Protein AF-A0A6A6X218-F1 (afdb_monomer_lite)

Sequence (100 aa):
GGIIRGSINLPAQSLYPTLPTLYTLFASADIKCIIWYCSSSQHRGLRAAAWMDDYIKEQGNENIKSVILTRGVKGWANAGAEYTNRWVSGACLALAWISL

Organism: NCBI:txid1314802

pLDDT: mean 84.73, std 11.77, range [46.88, 97.5]

Structure (mmCIF, N/CA/C/O backbone):
data_AF-A0A6A6X218-F1
#
_entry.id   AF-A0A6A6X218-F1
#
loop_
_atom_site.group_PDB
_atom_site.id
_atom_site.type_symbol
_atom_site.label_atom_id
_atom_site.label_alt_id
_atom_site.label_comp_id
_atom_site.label_asym_id
_atom_site.label_entity_id
_atom_site.label_seq_id
_atom_site.pdbx_PDB_ins_code
_atom_site.Cartn_x
_atom_site.Cartn_y
_atom_site.Cartn_z
_atom_site.occupancy
_atom_site.B_iso_or_equiv
_atom_site.auth_seq_id
_atom_site.auth_comp_id
_atom_site.auth_asym_id
_atom_site.auth_atom_id
_atom_site.pdbx_PDB_model_num
ATOM 1 N N . GLY A 1 1 ? 3.545 -1.176 -20.736 1.00 55.41 1 GLY A N 1
ATOM 2 C CA . GLY A 1 1 ? 3.536 -1.287 -19.263 1.00 55.41 1 GLY A CA 1
ATOM 3 C C . GLY A 1 1 ? 2.164 -1.767 -18.862 1.00 55.41 1 GLY A C 1
ATOM 4 O O . GLY A 1 1 ? 1.208 -1.177 -19.335 1.00 55.41 1 GLY A O 1
ATOM 5 N N . GLY A 1 2 ? 2.069 -2.868 -18.120 1.00 69.56 2 GLY A N 1
ATOM 6 C CA . GLY A 1 2 ? 0.787 -3.490 -17.775 1.00 69.56 2 GLY A CA 1
ATOM 7 C C . GLY A 1 2 ? 0.373 -3.218 -16.333 1.00 69.56 2 GLY A C 1
ATOM 8 O O . GLY A 1 2 ? 1.203 -2.828 -15.513 1.00 69.56 2 GLY A O 1
ATOM 9 N N . ILE A 1 3 ? -0.902 -3.451 -16.038 1.00 82.81 3 ILE A N 1
ATOM 10 C CA . ILE A 1 3 ? -1.430 -3.591 -14.678 1.00 82.81 3 ILE A CA 1
ATOM 11 C C . ILE A 1 3 ? -1.628 -5.082 -14.387 1.00 82.81 3 ILE A C 1
ATOM 13 O O . ILE A 1 3 ? -1.890 -5.857 -15.307 1.00 82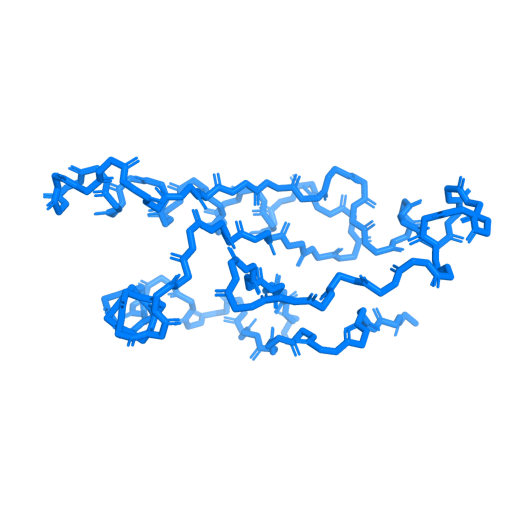.81 3 ILE A O 1
ATOM 17 N N . ILE A 1 4 ? -1.498 -5.493 -13.127 1.00 84.75 4 ILE A N 1
ATOM 18 C CA . ILE A 1 4 ? -1.879 -6.844 -12.711 1.00 84.75 4 ILE A CA 1
ATOM 19 C C . ILE A 1 4 ? -3.411 -6.919 -12.776 1.00 84.75 4 ILE A C 1
ATOM 21 O O . ILE A 1 4 ? -4.101 -5.971 -12.390 1.00 84.75 4 ILE A O 1
ATOM 25 N N . ARG A 1 5 ? -3.963 -8.002 -13.337 1.00 82.94 5 ARG A N 1
ATOM 26 C CA . ARG A 1 5 ? -5.421 -8.139 -13.475 1.00 82.94 5 ARG A CA 1
ATOM 27 C C . ARG A 1 5 ? -6.047 -8.192 -12.075 1.00 8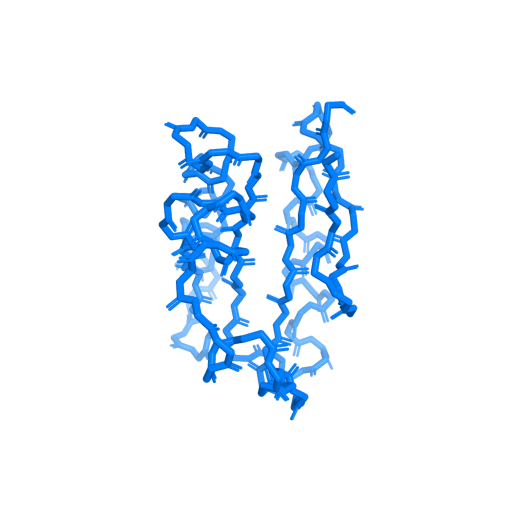2.94 5 ARG A C 1
ATOM 29 O O . ARG A 1 5 ? -5.573 -8.933 -11.223 1.00 82.94 5 ARG A O 1
ATOM 36 N N . GLY A 1 6 ? -7.097 -7.400 -11.853 1.00 82.69 6 GLY A N 1
ATOM 37 C CA . GLY A 1 6 ? -7.746 -7.259 -10.543 1.00 82.69 6 GLY A CA 1
ATOM 38 C C . GLY A 1 6 ? -7.239 -6.086 -9.696 1.00 82.69 6 GLY A C 1
ATOM 39 O O . GLY A 1 6 ? -7.791 -5.842 -8.628 1.00 82.69 6 GLY A O 1
ATOM 40 N N . SER A 1 7 ? -6.236 -5.336 -10.163 1.00 87.38 7 SER A N 1
ATOM 41 C CA . SER A 1 7 ? -5.773 -4.140 -9.459 1.00 87.38 7 SER A CA 1
ATOM 42 C C . SER A 1 7 ? -6.737 -2.963 -9.569 1.00 87.38 7 SER A C 1
ATOM 44 O O . SER A 1 7 ? -7.306 -2.699 -10.629 1.00 87.38 7 SER A O 1
ATOM 46 N N . ILE A 1 8 ? -6.823 -2.190 -8.490 1.00 88.75 8 ILE A N 1
ATOM 47 C CA . ILE A 1 8 ? -7.447 -0.869 -8.465 1.00 88.75 8 ILE A CA 1
ATOM 48 C C . ILE A 1 8 ? -6.400 0.156 -8.906 1.00 88.75 8 ILE A C 1
ATOM 50 O O . ILE A 1 8 ? -5.263 0.152 -8.426 1.00 88.75 8 ILE A O 1
ATOM 54 N N . ASN A 1 9 ? -6.778 1.031 -9.836 1.00 88.62 9 ASN A N 1
ATOM 55 C CA . ASN A 1 9 ? -5.927 2.121 -10.299 1.00 88.62 9 ASN A CA 1
ATOM 56 C C . ASN A 1 9 ? -6.130 3.363 -9.421 1.00 88.62 9 ASN A C 1
ATOM 58 O O . ASN A 1 9 ? -7.233 3.906 -9.381 1.00 88.62 9 ASN A O 1
ATOM 62 N N . LEU A 1 10 ? -5.073 3.815 -8.749 1.00 90.56 10 LEU A N 1
ATOM 63 C CA . LEU A 1 10 ? -5.084 4.979 -7.870 1.00 90.56 10 LEU A CA 1
ATOM 64 C C . LEU A 1 10 ? -4.111 6.054 -8.392 1.00 90.56 10 LEU A C 1
ATOM 66 O O . LEU A 1 10 ? -2.917 5.781 -8.550 1.00 90.56 10 LEU A O 1
ATOM 70 N N . PRO A 1 11 ? -4.572 7.287 -8.650 1.00 88.50 11 PRO A N 1
ATOM 71 C CA . PRO A 1 11 ? -3.710 8.365 -9.131 1.00 88.50 11 PRO A CA 1
ATOM 72 C C . PRO A 1 11 ? -2.752 8.858 -8.038 1.00 88.50 11 PRO A C 1
ATOM 74 O O . PRO A 1 11 ? -3.166 9.179 -6.923 1.00 88.50 11 PRO A O 1
ATOM 77 N N . ALA A 1 12 ? -1.458 8.975 -8.360 1.00 86.25 12 ALA A N 1
ATOM 78 C CA . ALA A 1 12 ? -0.434 9.375 -7.389 1.00 86.25 12 ALA A CA 1
ATOM 79 C C . ALA A 1 12 ? -0.683 10.759 -6.769 1.00 86.25 12 ALA A C 1
ATOM 81 O O . ALA A 1 12 ? -0.369 10.974 -5.600 1.00 86.25 12 ALA A O 1
ATOM 82 N N . GLN A 1 13 ? -1.215 11.695 -7.561 1.00 86.56 13 GLN A N 1
ATOM 83 C CA . GLN A 1 13 ? -1.356 13.100 -7.174 1.00 86.56 13 GLN A CA 1
ATOM 84 C C . GLN A 1 13 ? -2.405 13.319 -6.079 1.00 86.56 13 GLN A C 1
ATOM 86 O O . GLN A 1 13 ? -2.223 14.186 -5.231 1.00 86.56 13 GLN A O 1
ATOM 91 N N . SER A 1 14 ? -3.472 12.518 -6.063 1.00 89.31 14 SER A N 1
ATOM 92 C CA . SER A 1 14 ? -4.573 12.642 -5.100 1.00 89.31 14 SER A CA 1
ATOM 93 C C . SER A 1 14 ? -4.645 11.476 -4.111 1.00 89.31 14 SER A C 1
ATOM 95 O O . SER A 1 14 ? -5.638 11.328 -3.401 1.00 89.31 14 SER A O 1
ATOM 97 N N . LEU A 1 15 ? -3.607 10.637 -4.037 1.00 91.69 15 LEU A N 1
ATOM 98 C CA . LEU A 1 15 ? -3.615 9.465 -3.164 1.00 91.69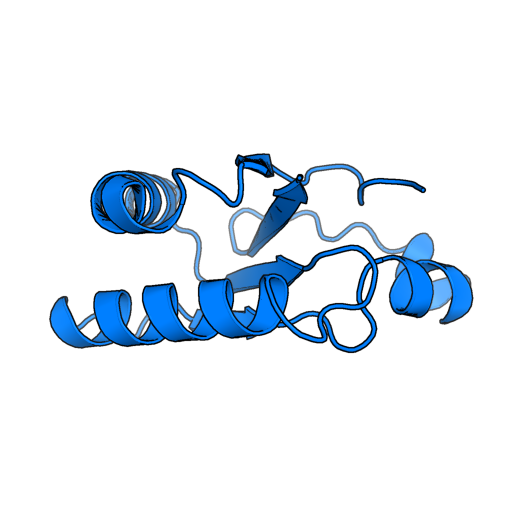 15 LEU A CA 1
ATOM 99 C C . LEU A 1 15 ? -3.661 9.843 -1.678 1.00 91.69 15 LEU A C 1
ATOM 101 O O . LEU A 1 15 ? -4.482 9.320 -0.937 1.00 91.69 15 LEU A O 1
ATOM 105 N N . TYR A 1 16 ? -2.796 10.758 -1.241 1.00 93.25 16 TYR A N 1
ATOM 106 C CA . TYR A 1 16 ? -2.684 11.111 0.176 1.00 93.25 16 TYR A CA 1
ATOM 107 C C . TYR A 1 16 ? -4.006 11.594 0.807 1.00 93.25 16 TYR A C 1
ATOM 109 O O . TYR A 1 16 ? -4.421 11.020 1.812 1.00 93.25 16 TYR A O 1
ATOM 117 N N . PRO A 1 17 ? -4.741 12.564 0.221 1.00 95.62 17 PRO A N 1
ATOM 118 C CA . PRO A 1 17 ? -6.015 12.997 0.797 1.00 95.62 17 PRO A CA 1
ATOM 119 C C . PRO A 1 17 ? -7.125 11.934 0.726 1.00 95.62 17 PRO A C 1
ATOM 121 O O . PRO A 1 17 ? -8.134 12.078 1.408 1.00 95.62 17 PRO A O 1
ATOM 124 N N . THR A 1 18 ? -6.971 10.872 -0.076 1.00 95.00 18 THR A N 1
ATOM 125 C CA . THR A 1 18 ? -7.988 9.813 -0.228 1.00 95.00 18 THR A CA 1
ATOM 126 C C . THR A 1 18 ? -7.761 8.602 0.682 1.00 95.00 18 THR A C 1
ATOM 128 O O . THR A 1 18 ? -8.595 7.695 0.696 1.00 95.00 18 THR A O 1
ATOM 131 N N . LEU A 1 19 ? -6.690 8.587 1.491 1.00 95.25 19 LEU A N 1
ATOM 132 C CA . LEU A 1 19 ? -6.376 7.482 2.409 1.00 95.25 19 LEU A CA 1
ATOM 133 C C . LEU A 1 19 ? -7.535 7.105 3.352 1.00 95.25 19 LEU A C 1
ATOM 135 O O . LEU A 1 19 ? -7.820 5.910 3.430 1.00 95.25 19 LEU A O 1
ATOM 139 N N . PRO A 1 20 ? -8.269 8.047 3.987 1.00 96.81 20 PRO A N 1
ATOM 140 C CA . PRO A 1 20 ? -9.396 7.693 4.859 1.00 96.81 20 PRO A CA 1
ATOM 141 C C . PRO A 1 20 ? -10.510 6.929 4.135 1.00 96.81 20 PRO A C 1
ATOM 143 O O . PRO A 1 20 ? -11.057 5.944 4.642 1.00 96.81 20 PRO A O 1
ATOM 146 N N . THR A 1 21 ? -10.829 7.353 2.910 1.00 96.25 21 THR A N 1
ATOM 147 C CA . THR A 1 21 ? -11.838 6.701 2.069 1.00 96.25 21 THR A CA 1
ATOM 148 C C . THR A 1 21 ? -11.380 5.306 1.652 1.00 96.25 21 THR A C 1
ATOM 150 O O . THR A 1 21 ? -12.156 4.356 1.735 1.00 96.25 21 THR A O 1
ATOM 153 N N . LEU A 1 22 ? -10.113 5.166 1.250 1.00 95.00 22 LEU A N 1
ATOM 154 C CA . LEU A 1 22 ? -9.530 3.878 0.874 1.00 95.00 22 LEU A CA 1
ATOM 155 C C . LEU A 1 22 ? -9.489 2.906 2.056 1.00 95.00 22 LEU A C 1
ATOM 157 O O . LEU A 1 22 ? -9.883 1.754 1.904 1.00 95.00 22 LEU A O 1
ATOM 161 N N . TYR A 1 23 ? -9.082 3.368 3.239 1.00 95.94 23 TYR A N 1
ATOM 162 C CA . TYR A 1 23 ? -9.101 2.565 4.459 1.00 95.94 23 TYR A CA 1
ATOM 163 C C . TYR A 1 23 ? -10.508 2.048 4.770 1.00 95.94 23 TYR A C 1
ATOM 165 O O . TYR A 1 23 ? -10.692 0.849 4.968 1.00 95.94 23 TYR A O 1
ATOM 173 N N . THR A 1 24 ? -11.511 2.931 4.741 1.00 95.88 24 THR A N 1
ATOM 174 C CA . THR A 1 24 ? -12.910 2.561 5.004 1.00 95.88 24 THR A CA 1
ATOM 175 C C . THR A 1 24 ? -13.406 1.519 4.004 1.00 95.88 24 THR A C 1
ATOM 177 O O . THR A 1 24 ? -14.043 0.541 4.395 1.00 95.88 24 THR A O 1
ATOM 180 N N . LEU A 1 25 ? -13.078 1.694 2.720 1.00 93.50 25 LEU A N 1
ATOM 181 C CA . LEU A 1 25 ? -13.415 0.743 1.665 1.00 93.50 25 LEU A CA 1
ATOM 182 C C . LEU A 1 25 ? -12.778 -0.630 1.922 1.00 93.50 25 LEU A C 1
ATOM 184 O O . LEU A 1 25 ? -13.475 -1.641 1.883 1.00 93.50 25 LEU A O 1
ATOM 188 N N . PHE A 1 26 ? -11.474 -0.671 2.203 1.00 92.69 26 PHE A N 1
ATOM 189 C CA . PHE A 1 26 ? -10.749 -1.922 2.432 1.00 92.69 26 PHE A CA 1
ATOM 190 C C . PHE A 1 26 ? -11.217 -2.641 3.698 1.00 92.69 26 PHE A C 1
ATOM 192 O O . PHE A 1 26 ? -11.423 -3.852 3.661 1.00 92.69 26 PHE A O 1
ATOM 199 N N . ALA A 1 27 ? -11.457 -1.903 4.782 1.00 92.19 27 ALA A N 1
ATOM 200 C CA . ALA A 1 27 ? -11.991 -2.459 6.018 1.00 92.19 27 ALA A CA 1
ATOM 201 C C . ALA A 1 27 ? -13.404 -3.032 5.820 1.00 92.19 27 ALA A C 1
ATOM 203 O O . ALA A 1 27 ? -13.679 -4.147 6.255 1.00 92.19 27 ALA A O 1
ATOM 204 N N . SER A 1 28 ? -14.278 -2.312 5.108 1.00 92.44 28 SER A N 1
ATOM 205 C CA . SER A 1 28 ? -15.655 -2.757 4.828 1.00 92.44 28 SER A CA 1
ATOM 206 C C . SER A 1 28 ? -15.710 -3.977 3.906 1.00 92.44 28 SER A C 1
ATOM 208 O O . SER A 1 28 ? -16.648 -4.765 3.977 1.00 92.44 28 SER A O 1
ATOM 210 N N . ALA A 1 29 ? -14.707 -4.135 3.042 1.00 90.31 29 ALA A N 1
ATOM 211 C CA . ALA A 1 29 ? -14.561 -5.276 2.143 1.00 90.31 29 ALA A CA 1
ATOM 212 C C . ALA A 1 29 ? -13.827 -6.474 2.785 1.00 90.31 29 ALA A C 1
ATOM 214 O O . ALA A 1 29 ? -13.504 -7.428 2.081 1.00 90.31 29 ALA A O 1
ATOM 215 N N . ASP A 1 30 ? -13.553 -6.421 4.094 1.00 89.81 30 ASP A N 1
ATOM 216 C CA . ASP A 1 30 ? -12.810 -7.429 4.866 1.00 89.81 30 ASP A CA 1
ATOM 217 C C . ASP A 1 30 ? -11.398 -7.737 4.324 1.00 89.81 30 ASP A C 1
ATOM 219 O O . ASP A 1 30 ? -10.842 -8.822 4.518 1.00 89.81 30 ASP A O 1
ATOM 223 N N . ILE A 1 31 ? -10.771 -6.756 3.669 1.00 91.00 31 ILE A N 1
ATOM 224 C CA . ILE A 1 31 ? -9.423 -6.908 3.120 1.00 91.00 31 ILE A CA 1
ATOM 225 C C . ILE A 1 31 ? -8.398 -6.891 4.248 1.00 91.00 31 ILE A C 1
ATOM 227 O O . ILE A 1 31 ? -8.333 -5.954 5.041 1.00 91.00 31 ILE A O 1
ATOM 231 N N . LYS A 1 32 ? -7.544 -7.918 4.286 1.00 91.50 32 LYS A N 1
ATOM 232 C CA . LYS A 1 32 ? -6.495 -8.076 5.305 1.00 91.50 32 LYS A CA 1
ATOM 233 C C . LYS A 1 32 ? -5.121 -7.628 4.825 1.00 91.50 32 LYS A C 1
ATOM 235 O O . LYS A 1 32 ? -4.242 -7.363 5.637 1.00 91.50 32 LYS A O 1
ATOM 240 N N . CYS A 1 33 ? -4.903 -7.539 3.516 1.00 92.75 33 CYS A N 1
ATOM 241 C CA . CYS A 1 33 ? -3.608 -7.182 2.950 1.00 92.75 33 CYS A CA 1
ATOM 242 C C . CYS A 1 33 ? -3.757 -6.299 1.705 1.00 92.75 33 CYS A C 1
ATOM 244 O O . CYS A 1 33 ? -4.445 -6.655 0.752 1.00 92.75 33 CYS A O 1
ATOM 246 N N . ILE A 1 34 ? -3.086 -5.150 1.698 1.00 93.69 34 ILE A N 1
ATOM 247 C CA . ILE A 1 34 ? -3.058 -4.197 0.588 1.00 93.69 34 ILE A CA 1
ATOM 248 C C . ILE A 1 34 ? -1.648 -4.206 0.001 1.00 93.69 34 ILE A C 1
ATOM 250 O O . ILE A 1 34 ? -0.686 -3.835 0.671 1.00 93.69 34 ILE A O 1
ATOM 254 N N . ILE A 1 35 ? -1.522 -4.619 -1.256 1.00 92.31 35 ILE A N 1
ATOM 255 C CA . ILE A 1 35 ? -0.264 -4.679 -1.996 1.00 92.31 35 ILE A CA 1
ATOM 256 C C . ILE A 1 35 ? -0.162 -3.457 -2.910 1.00 92.31 35 ILE A C 1
ATOM 258 O O . ILE A 1 35 ? -0.846 -3.356 -3.931 1.00 92.31 35 ILE A O 1
ATOM 262 N N . TRP A 1 36 ? 0.756 -2.558 -2.581 1.00 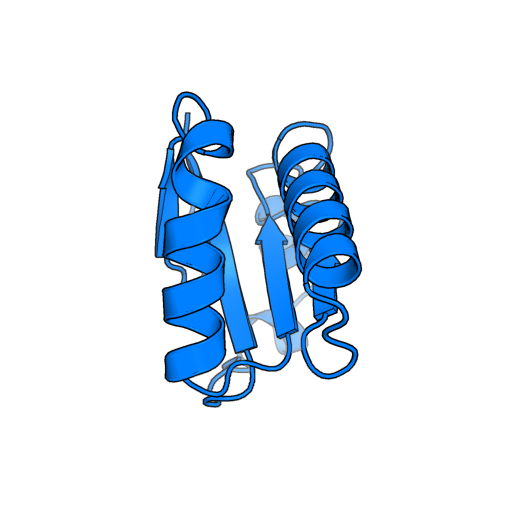92.50 36 TRP A N 1
ATOM 263 C CA . TRP A 1 36 ? 1.044 -1.350 -3.343 1.00 92.50 36 TRP A CA 1
ATOM 264 C C . TRP A 1 36 ? 2.141 -1.586 -4.370 1.00 92.50 36 TRP A C 1
ATOM 266 O O . TRP A 1 36 ? 3.192 -2.165 -4.071 1.00 92.50 36 TRP A O 1
ATOM 276 N N . TYR A 1 37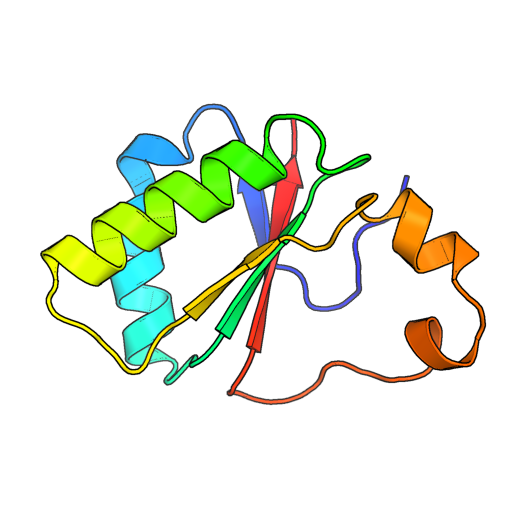 ? 1.937 -1.094 -5.591 1.00 90.75 37 TYR A N 1
ATOM 277 C CA . TYR A 1 37 ? 2.959 -1.178 -6.623 1.00 90.75 37 TYR A CA 1
ATOM 278 C C . TYR A 1 37 ? 2.856 -0.067 -7.667 1.00 90.75 37 TYR A C 1
ATOM 280 O O . TYR A 1 37 ? 1.811 0.536 -7.908 1.00 90.75 37 TYR A O 1
ATOM 288 N N . CYS A 1 38 ? 3.985 0.214 -8.308 1.00 87.50 38 CYS A N 1
ATOM 289 C CA . CYS A 1 38 ? 4.024 1.015 -9.526 1.00 87.50 38 CYS A CA 1
ATOM 290 C C . CYS A 1 38 ? 4.953 0.343 -10.546 1.00 87.50 38 CYS A C 1
ATOM 292 O O . CYS A 1 38 ? 5.236 -0.855 -10.452 1.00 87.50 38 CYS A O 1
ATOM 294 N N . SER A 1 39 ? 5.427 1.078 -11.550 1.00 82.62 39 SER A N 1
ATOM 295 C CA . SER A 1 39 ? 6.260 0.506 -12.613 1.00 82.62 39 SER A CA 1
ATOM 296 C C . SER A 1 39 ? 7.540 -0.168 -12.092 1.00 82.62 39 SER A C 1
ATOM 298 O O . SER A 1 39 ? 7.873 -1.254 -12.562 1.00 82.62 39 SER A O 1
ATOM 300 N N . SER A 1 40 ? 8.232 0.444 -11.123 1.00 79.19 40 SER A N 1
ATOM 301 C CA . SER A 1 40 ? 9.431 -0.111 -10.462 1.00 79.19 40 SER A CA 1
ATOM 302 C C . SER A 1 40 ? 9.315 -0.235 -8.939 1.00 79.19 40 SER A C 1
ATOM 304 O O . SER A 1 40 ? 10.207 -0.795 -8.309 1.00 79.19 40 SER A O 1
ATOM 306 N N . SER A 1 41 ? 8.245 0.299 -8.339 1.00 77.88 41 SER A N 1
ATOM 307 C CA . SER A 1 41 ? 8.041 0.382 -6.882 1.00 77.88 41 SER A CA 1
ATOM 308 C C . SER A 1 41 ? 9.156 1.092 -6.093 1.00 77.88 41 SER A C 1
ATOM 310 O O . SER A 1 41 ? 9.238 0.935 -4.885 1.00 77.88 41 SER A O 1
ATOM 312 N N . GLN A 1 42 ? 9.987 1.922 -6.734 1.00 77.19 42 GLN A N 1
ATOM 313 C CA . GLN A 1 42 ? 11.107 2.603 -6.054 1.00 77.19 42 GLN A CA 1
ATOM 314 C C . GLN A 1 42 ? 10.724 3.893 -5.315 1.00 77.19 42 GLN A C 1
ATOM 316 O O . GLN A 1 42 ? 11.465 4.342 -4.454 1.00 77.19 42 GLN A O 1
ATOM 321 N N . HIS A 1 43 ? 9.588 4.507 -5.658 1.00 82.69 43 HIS A N 1
ATOM 322 C CA . HIS A 1 43 ? 9.199 5.809 -5.101 1.00 82.69 43 HIS A CA 1
ATOM 323 C C . HIS A 1 43 ? 7.733 5.810 -4.671 1.00 82.69 43 HIS A C 1
ATOM 325 O O . HIS A 1 43 ? 7.412 5.755 -3.490 1.00 82.69 43 HIS A O 1
ATOM 331 N N . ARG A 1 44 ? 6.823 5.826 -5.650 1.00 83.81 44 ARG A N 1
ATOM 332 C CA . ARG A 1 44 ? 5.382 5.995 -5.411 1.00 83.81 44 ARG A CA 1
ATOM 333 C C . ARG A 1 44 ? 4.752 4.822 -4.665 1.00 83.81 44 ARG A C 1
ATOM 335 O O . ARG A 1 44 ? 4.011 5.055 -3.725 1.00 83.81 44 ARG A O 1
ATOM 342 N N . GLY A 1 45 ? 5.087 3.587 -5.052 1.00 84.00 45 GLY A N 1
ATOM 343 C CA . GLY A 1 45 ? 4.600 2.388 -4.360 1.00 84.00 45 GLY A CA 1
ATOM 344 C C . GLY A 1 45 ? 5.067 2.323 -2.904 1.00 84.00 45 GLY A C 1
ATOM 345 O 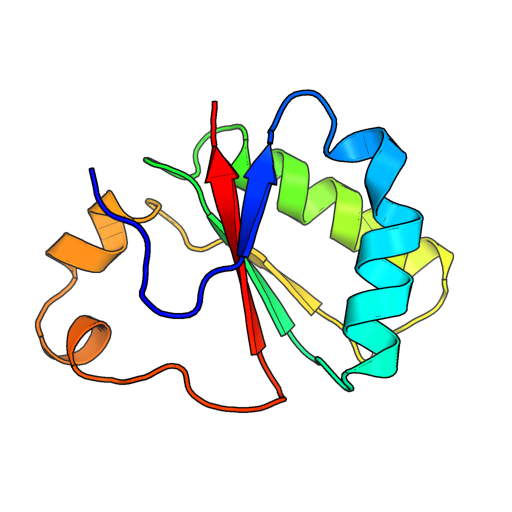O . GLY A 1 45 ? 4.268 2.025 -2.029 1.00 84.00 45 GLY A O 1
ATOM 346 N N . LEU A 1 46 ? 6.329 2.687 -2.643 1.00 87.50 46 LEU A N 1
ATOM 347 C CA . LEU A 1 46 ? 6.887 2.731 -1.289 1.00 87.50 46 LEU A CA 1
ATOM 348 C C . LEU A 1 46 ? 6.201 3.792 -0.427 1.00 87.50 46 LEU A C 1
ATOM 350 O O . LEU A 1 46 ? 5.785 3.504 0.689 1.00 87.50 46 LEU A O 1
ATOM 354 N N . ARG A 1 47 ? 6.037 5.002 -0.971 1.00 91.44 47 ARG A N 1
ATOM 355 C CA . ARG A 1 47 ? 5.377 6.103 -0.266 1.00 91.44 47 ARG A CA 1
ATOM 356 C C . ARG A 1 47 ? 3.910 5.788 0.038 1.00 91.44 47 ARG A C 1
ATOM 358 O O . ARG A 1 47 ? 3.469 6.014 1.153 1.00 91.44 47 ARG A O 1
ATOM 365 N N . ALA A 1 48 ? 3.184 5.233 -0.932 1.00 92.50 48 ALA A N 1
ATOM 366 C CA . ALA A 1 48 ? 1.798 4.810 -0.765 1.00 92.50 48 ALA A CA 1
ATOM 367 C C . ALA A 1 48 ? 1.642 3.746 0.331 1.00 92.50 48 ALA A C 1
ATOM 369 O O . ALA A 1 48 ? 0.768 3.871 1.187 1.00 92.50 48 ALA A O 1
ATOM 370 N N . ALA A 1 49 ? 2.523 2.739 0.326 1.00 93.25 49 ALA A N 1
ATOM 371 C CA . ALA A 1 49 ? 2.528 1.694 1.340 1.00 93.25 49 ALA A CA 1
ATOM 372 C C . ALA A 1 49 ? 2.778 2.260 2.741 1.00 93.25 49 ALA A C 1
ATOM 374 O O . ALA A 1 49 ? 2.023 1.936 3.654 1.00 93.25 49 ALA A O 1
ATOM 375 N N . ALA A 1 50 ? 3.782 3.130 2.889 1.00 94.69 50 ALA A N 1
ATOM 376 C CA . ALA A 1 50 ? 4.108 3.767 4.163 1.00 94.69 50 ALA A CA 1
ATOM 377 C C . ALA A 1 50 ? 2.954 4.633 4.683 1.00 94.69 50 ALA A C 1
ATOM 379 O O . ALA A 1 50 ? 2.521 4.456 5.812 1.00 94.69 50 ALA A O 1
ATOM 380 N N . TRP A 1 51 ? 2.381 5.494 3.838 1.00 96.19 51 TRP A N 1
ATOM 381 C CA . TRP A 1 51 ? 1.265 6.348 4.243 1.00 96.19 51 TRP A CA 1
ATOM 382 C C . TRP A 1 51 ? 0.038 5.568 4.715 1.00 96.19 51 TRP A C 1
ATOM 384 O O . TRP A 1 51 ? -0.591 5.947 5.698 1.00 96.19 51 TRP A O 1
ATOM 394 N N . MET A 1 52 ? -0.321 4.487 4.018 1.00 96.62 52 MET A N 1
ATOM 395 C CA . MET A 1 52 ? -1.435 3.649 4.455 1.00 96.62 52 MET A CA 1
ATOM 396 C C . MET A 1 52 ? -1.086 2.866 5.727 1.00 96.62 52 MET A C 1
ATOM 398 O O . MET A 1 52 ? -1.958 2.672 6.563 1.00 96.62 52 MET A O 1
ATOM 402 N N . ASP A 1 53 ? 0.162 2.419 5.887 1.00 96.69 53 ASP A N 1
ATOM 403 C CA . ASP A 1 53 ? 0.616 1.734 7.102 1.00 96.69 53 ASP A CA 1
ATOM 404 C C . ASP A 1 53 ? 0.525 2.648 8.333 1.00 96.69 53 ASP A C 1
ATOM 406 O O . ASP A 1 53 ? -0.027 2.246 9.357 1.00 96.69 53 ASP A O 1
ATOM 410 N N . ASP A 1 54 ? 0.982 3.897 8.205 1.00 97.12 54 ASP A N 1
ATOM 411 C CA . ASP A 1 54 ? 0.852 4.920 9.244 1.00 97.12 54 ASP A CA 1
ATOM 412 C C . ASP A 1 54 ? -0.626 5.167 9.576 1.00 97.12 54 ASP A C 1
ATOM 414 O O . ASP A 1 54 ? -1.020 5.087 10.739 1.00 97.12 54 ASP A O 1
ATOM 418 N N . TYR A 1 55 ? -1.475 5.345 8.557 1.00 97.50 55 TYR A N 1
ATOM 419 C CA . TYR A 1 55 ? -2.908 5.555 8.762 1.00 97.50 55 TYR A CA 1
ATOM 420 C C . TYR A 1 55 ? -3.592 4.356 9.444 1.00 97.50 55 TYR A C 1
ATOM 422 O O . TYR A 1 55 ? -4.372 4.537 10.372 1.00 97.50 55 TYR A O 1
ATOM 430 N N . ILE A 1 56 ? -3.287 3.116 9.044 1.00 96.81 56 ILE A N 1
ATOM 431 C CA . ILE A 1 56 ? -3.821 1.894 9.678 1.00 96.81 56 ILE A CA 1
ATOM 432 C C . ILE A 1 56 ? -3.440 1.836 11.165 1.00 96.81 56 ILE A C 1
ATOM 434 O O . ILE A 1 56 ? -4.281 1.493 12.001 1.00 96.81 56 ILE A O 1
ATOM 438 N N . LYS A 1 57 ? -2.192 2.191 11.499 1.00 96.62 57 LYS A N 1
ATOM 439 C CA . LYS A 1 57 ? -1.711 2.251 12.886 1.00 96.62 57 LYS A CA 1
ATOM 440 C C . LYS A 1 57 ? -2.432 3.327 13.690 1.00 96.62 57 LYS A C 1
ATOM 442 O O . LYS A 1 57 ? -2.810 3.060 14.826 1.00 96.62 57 LYS A O 1
ATOM 447 N N . GLU A 1 58 ? -2.677 4.498 13.106 1.00 97.00 58 GLU A N 1
ATOM 448 C CA . GLU A 1 58 ? -3.473 5.564 13.734 1.00 97.00 58 GLU A CA 1
ATOM 449 C C . GLU A 1 58 ? -4.907 5.111 14.048 1.00 97.00 58 GLU A C 1
ATOM 451 O O . GLU A 1 58 ? -5.470 5.521 15.060 1.00 97.00 58 GLU A O 1
ATOM 456 N N . GLN A 1 59 ? -5.487 4.227 13.227 1.00 96.94 59 GLN A N 1
ATOM 457 C CA . GLN A 1 59 ? -6.802 3.627 13.490 1.00 96.94 59 GLN A CA 1
ATOM 458 C C . GLN A 1 59 ? -6.766 2.481 14.520 1.00 96.94 59 GLN A C 1
ATOM 460 O O . GLN A 1 59 ? -7.815 1.927 14.847 1.00 96.94 59 GLN A O 1
ATOM 465 N N . GLY A 1 60 ? -5.585 2.083 15.009 1.00 95.81 60 GLY A N 1
ATOM 466 C CA . GLY A 1 60 ? -5.428 0.962 15.940 1.00 95.81 60 GLY A CA 1
ATOM 467 C C . GLY A 1 60 ? -5.789 -0.401 15.338 1.00 95.81 60 GLY A C 1
ATOM 468 O O . GLY A 1 60 ? -6.192 -1.308 16.065 1.00 95.81 60 GLY A O 1
ATOM 469 N N . ASN A 1 61 ? -5.699 -0.559 14.013 1.00 91.75 61 ASN A N 1
ATOM 470 C CA . ASN A 1 61 ? -6.141 -1.771 13.325 1.00 91.75 61 ASN A CA 1
ATOM 471 C C . ASN A 1 61 ? -4.972 -2.726 13.041 1.00 91.75 61 ASN A C 1
ATOM 473 O O . ASN A 1 61 ? -4.133 -2.476 12.181 1.00 91.75 61 ASN A O 1
ATOM 477 N N . GLU A 1 62 ? -4.945 -3.869 13.724 1.00 91.38 62 GLU A N 1
ATOM 478 C CA . GLU A 1 62 ? -3.884 -4.872 13.560 1.00 91.38 62 GLU A CA 1
ATOM 479 C C . GLU A 1 62 ? -4.150 -5.882 12.430 1.00 91.38 62 GLU A C 1
ATOM 481 O O . GLU A 1 62 ? -3.232 -6.596 12.005 1.00 91.38 62 GLU A O 1
ATOM 486 N N . ASN A 1 63 ? -5.389 -5.932 11.929 1.00 90.25 63 ASN A N 1
ATOM 487 C CA . ASN A 1 63 ? -5.873 -6.950 10.993 1.00 90.25 63 ASN A CA 1
ATOM 488 C C . ASN A 1 63 ? -5.575 -6.626 9.528 1.00 90.25 63 ASN A C 1
ATOM 490 O O . ASN A 1 63 ? -5.612 -7.526 8.689 1.00 90.25 63 ASN A O 1
ATOM 494 N N . ILE A 1 64 ? -5.309 -5.357 9.214 1.00 94.12 64 ILE A N 1
ATOM 495 C CA . ILE A 1 64 ? -4.978 -4.908 7.862 1.00 94.12 64 ILE A CA 1
ATOM 496 C C . ILE A 1 64 ? -3.471 -4.677 7.777 1.00 94.12 64 ILE A C 1
ATOM 498 O O . ILE A 1 64 ? -2.871 -4.052 8.649 1.00 94.12 64 ILE A O 1
ATOM 502 N N . LYS A 1 65 ? -2.843 -5.185 6.718 1.00 94.31 65 LYS A N 1
ATOM 503 C CA . LYS A 1 65 ? -1.421 -4.989 6.422 1.00 94.31 65 LYS A CA 1
ATOM 504 C C . LYS A 1 65 ? -1.252 -4.189 5.141 1.00 94.31 65 LYS A C 1
ATOM 506 O O . LYS A 1 65 ? -1.884 -4.490 4.132 1.00 94.31 65 LYS A O 1
ATOM 511 N N . SER A 1 66 ? -0.366 -3.201 5.173 1.00 94.81 66 SER A N 1
ATOM 512 C CA . SER A 1 66 ? 0.051 -2.434 4.002 1.00 94.81 66 SER A CA 1
ATOM 513 C C . SER A 1 66 ? 1.442 -2.897 3.575 1.00 94.81 66 SER A C 1
ATOM 515 O O . SER A 1 66 ? 2.398 -2.798 4.340 1.00 94.81 66 SER A O 1
ATOM 517 N N . VAL A 1 67 ? 1.566 -3.456 2.370 1.00 92.88 67 VAL A N 1
ATOM 518 C CA . VAL A 1 67 ? 2.817 -4.050 1.871 1.00 92.88 67 VAL A CA 1
ATOM 519 C C . VAL A 1 67 ? 3.144 -3.573 0.462 1.00 92.88 67 VAL A C 1
ATOM 521 O O . VAL A 1 67 ? 2.282 -3.108 -0.278 1.00 92.88 67 VAL A O 1
ATOM 524 N N . ILE A 1 68 ? 4.405 -3.708 0.059 1.00 91.62 68 ILE A N 1
ATOM 525 C CA . ILE A 1 68 ? 4.876 -3.301 -1.266 1.00 91.62 68 ILE A CA 1
ATOM 526 C C . ILE A 1 68 ? 5.235 -4.515 -2.126 1.00 91.62 68 ILE A C 1
ATOM 528 O O . ILE A 1 68 ? 5.936 -5.423 -1.680 1.00 91.62 68 ILE A O 1
ATOM 532 N N . LEU A 1 69 ? 4.830 -4.504 -3.400 1.00 88.75 69 LEU A N 1
ATOM 533 C CA . LEU A 1 69 ? 5.388 -5.419 -4.396 1.00 88.75 69 LEU A CA 1
ATOM 534 C C . LEU A 1 69 ? 6.750 -4.890 -4.846 1.00 88.75 69 LEU A C 1
ATOM 536 O O . LEU A 1 69 ? 6.845 -3.934 -5.632 1.00 88.75 69 LEU A O 1
ATOM 540 N N . THR A 1 70 ? 7.814 -5.500 -4.334 1.00 83.38 70 THR A N 1
ATOM 541 C CA . THR A 1 70 ? 9.186 -5.120 -4.676 1.00 83.38 70 THR A CA 1
ATOM 542 C C . THR A 1 70 ? 9.432 -5.283 -6.177 1.00 83.38 70 THR A C 1
ATOM 544 O O . THR A 1 70 ? 8.882 -6.163 -6.834 1.00 83.38 70 THR A O 1
ATOM 547 N N . ARG A 1 71 ? 10.231 -4.373 -6.753 1.00 83.06 71 ARG A N 1
ATOM 548 C CA . ARG A 1 71 ? 10.530 -4.296 -8.201 1.00 83.06 71 ARG A CA 1
ATOM 549 C C . ARG A 1 71 ? 9.321 -3.997 -9.110 1.00 83.06 71 ARG A C 1
ATOM 551 O O . ARG A 1 71 ? 9.489 -3.895 -10.328 1.00 83.06 71 ARG A O 1
ATOM 558 N N . GLY A 1 72 ? 8.134 -3.783 -8.539 1.00 81.19 72 GLY A N 1
ATOM 559 C CA . GLY A 1 72 ? 6.928 -3.366 -9.250 1.00 81.19 72 GLY A CA 1
ATOM 560 C C . GLY A 1 72 ? 6.443 -4.368 -10.293 1.00 81.19 72 GLY A C 1
ATOM 561 O O . GLY A 1 72 ? 6.859 -5.526 -10.325 1.00 81.19 72 GLY A O 1
ATOM 562 N N . VAL A 1 73 ? 5.576 -3.905 -11.197 1.00 83.25 73 VAL A N 1
ATOM 563 C CA . VAL A 1 73 ? 4.997 -4.781 -12.235 1.00 83.25 73 VAL A CA 1
ATOM 564 C C . VAL A 1 73 ? 6.050 -5.330 -13.200 1.00 83.25 73 VAL A C 1
ATOM 566 O O . VAL A 1 73 ? 5.892 -6.425 -13.729 1.00 83.25 73 VAL A O 1
ATOM 569 N N . LYS A 1 74 ? 7.155 -4.598 -13.403 1.00 82.19 74 LYS A N 1
ATOM 570 C CA . LYS A 1 74 ? 8.290 -5.075 -14.206 1.00 82.19 74 LYS A CA 1
ATOM 571 C C . LYS A 1 74 ? 8.975 -6.270 -13.547 1.00 82.19 74 LYS A C 1
ATOM 573 O O . LYS A 1 74 ? 9.329 -7.216 -14.237 1.00 82.19 74 LYS A O 1
ATOM 578 N N . GLY A 1 75 ? 9.166 -6.224 -12.229 1.00 82.00 75 GLY A N 1
ATOM 579 C CA . GLY A 1 75 ? 9.701 -7.349 -11.468 1.00 82.00 75 GLY A CA 1
ATOM 580 C C . GLY A 1 75 ? 8.782 -8.559 -11.528 1.00 82.00 75 GLY A C 1
ATOM 581 O O . GLY A 1 75 ? 9.242 -9.646 -11.851 1.00 82.00 75 GLY A O 1
ATOM 582 N N . TRP A 1 76 ? 7.485 -8.343 -11.304 1.00 82.69 76 TRP A N 1
ATOM 583 C CA . TRP A 1 76 ? 6.473 -9.400 -11.352 1.00 82.69 76 TRP A CA 1
ATOM 584 C C . TRP A 1 76 ? 6.404 -10.098 -12.714 1.00 82.69 76 TRP A C 1
ATOM 586 O O . TRP A 1 76 ? 6.469 -11.321 -12.777 1.00 82.69 76 TRP A O 1
ATOM 596 N N . ALA A 1 77 ? 6.364 -9.335 -13.811 1.00 82.75 77 ALA A N 1
ATOM 597 C CA . ALA A 1 77 ? 6.310 -9.901 -15.160 1.00 82.75 77 ALA A CA 1
ATOM 598 C C . ALA A 1 77 ? 7.550 -10.746 -15.511 1.00 82.75 77 ALA A C 1
ATOM 600 O O . ALA A 1 77 ? 7.453 -11.675 -16.306 1.00 82.75 77 ALA A O 1
ATOM 601 N N . ASN A 1 78 ? 8.699 -10.439 -14.902 1.00 83.44 78 ASN A N 1
ATOM 602 C CA . ASN A 1 78 ? 9.964 -11.138 -15.129 1.00 83.44 78 ASN A CA 1
ATOM 603 C C . ASN A 1 78 ? 10.243 -12.256 -14.108 1.00 83.44 78 ASN A C 1
ATOM 605 O O . ASN A 1 78 ? 11.264 -12.926 -14.228 1.00 83.44 78 ASN A O 1
ATOM 609 N N . ALA A 1 79 ? 9.391 -12.443 -13.094 1.00 82.00 79 ALA A N 1
ATOM 610 C CA . ALA A 1 79 ? 9.628 -13.409 -12.020 1.00 82.00 79 ALA A CA 1
ATOM 611 C C . ALA A 1 79 ? 9.358 -14.864 -12.441 1.00 82.00 79 ALA A C 1
ATOM 613 O O . ALA A 1 79 ? 9.806 -15.779 -11.764 1.00 82.00 79 ALA A O 1
ATOM 614 N N . GLY A 1 80 ? 8.660 -15.078 -13.560 1.00 79.62 80 GLY A N 1
ATOM 615 C CA . GLY A 1 80 ? 8.354 -16.404 -14.096 1.00 79.62 80 GLY A CA 1
ATOM 616 C C . GLY A 1 80 ? 6.876 -16.784 -13.998 1.00 79.62 80 GLY A C 1
ATOM 617 O O . GLY A 1 80 ? 6.069 -16.123 -13.340 1.00 79.62 80 GLY A O 1
ATOM 618 N N . ALA A 1 81 ? 6.523 -17.869 -14.690 1.00 77.06 81 ALA A N 1
ATOM 619 C CA . ALA A 1 81 ? 5.145 -18.323 -14.881 1.00 77.06 81 ALA A CA 1
ATOM 620 C C . ALA A 1 81 ? 4.433 -18.702 -13.568 1.00 77.06 81 ALA A C 1
ATOM 622 O O . ALA A 1 81 ? 3.224 -18.534 -13.443 1.00 77.06 81 ALA A O 1
ATOM 623 N N . GLU A 1 82 ? 5.169 -19.173 -12.561 1.00 75.12 82 GLU A N 1
ATOM 624 C CA . GLU A 1 82 ? 4.627 -19.503 -11.235 1.00 75.12 82 GLU A CA 1
ATOM 625 C C . GLU A 1 82 ? 4.012 -18.305 -10.492 1.00 75.12 82 GLU A C 1
ATOM 627 O O . GLU A 1 82 ? 3.075 -18.486 -9.711 1.00 75.12 82 GLU A O 1
ATOM 632 N N . TYR A 1 83 ? 4.486 -17.086 -10.771 1.00 70.75 83 TYR A N 1
ATOM 633 C CA . TYR A 1 83 ? 3.988 -15.844 -10.173 1.00 70.75 83 TYR A CA 1
ATOM 634 C C . TYR A 1 83 ? 2.922 -15.156 -11.029 1.00 70.75 83 TYR A C 1
ATOM 636 O O . TYR A 1 83 ? 2.098 -14.413 -10.497 1.00 70.75 83 TYR A O 1
ATOM 644 N N . THR A 1 84 ? 2.935 -15.390 -12.345 1.00 73.25 84 THR A N 1
ATOM 645 C CA . THR A 1 84 ? 2.020 -14.745 -13.297 1.00 73.25 84 THR A CA 1
ATOM 646 C C . THR A 1 84 ? 0.779 -15.580 -13.613 1.00 73.25 84 THR A C 1
ATOM 648 O O . THR A 1 84 ? -0.274 -15.010 -13.890 1.00 73.25 84 THR A O 1
ATOM 651 N N . ASN A 1 85 ? 0.865 -16.912 -13.509 1.00 69.62 85 ASN A N 1
ATOM 652 C CA . ASN A 1 85 ? -0.264 -17.828 -13.714 1.00 69.62 85 ASN A CA 1
ATOM 653 C C . ASN A 1 85 ? -1.092 -18.049 -12.442 1.00 69.62 85 ASN A C 1
ATOM 655 O O . ASN A 1 85 ? -2.232 -18.510 -12.521 1.00 69.62 85 ASN A O 1
ATOM 659 N N . ARG A 1 86 ? -0.538 -17.734 -11.263 1.00 61.38 86 ARG A N 1
ATOM 660 C CA . ARG A 1 86 ? -1.289 -17.772 -10.008 1.00 61.38 86 ARG A CA 1
ATOM 661 C C . ARG A 1 86 ? -2.081 -16.488 -9.846 1.00 61.38 86 ARG A C 1
ATOM 663 O O . ARG A 1 86 ? -1.542 -15.404 -9.643 1.00 61.38 86 ARG A O 1
ATOM 670 N N . TRP A 1 87 ? -3.390 -16.651 -9.918 1.00 54.69 87 TRP A N 1
ATOM 671 C CA . TRP A 1 87 ? -4.342 -15.619 -9.569 1.00 54.69 87 TRP A CA 1
ATOM 672 C C . TRP A 1 87 ? -4.251 -15.290 -8.085 1.00 54.69 87 TRP A C 1
ATOM 674 O O . TRP A 1 87 ? -4.475 -16.154 -7.240 1.00 54.69 87 TRP A O 1
ATOM 684 N N . VAL A 1 88 ? -3.976 -14.026 -7.761 1.00 57.22 88 VAL A N 1
ATOM 685 C CA . VAL A 1 88 ? -4.222 -13.495 -6.417 1.00 57.22 88 VAL A CA 1
ATOM 686 C C . VAL A 1 88 ? -5.724 -13.217 -6.319 1.00 57.22 88 VAL A C 1
ATOM 688 O O . VAL A 1 88 ? -6.174 -12.084 -6.447 1.00 57.22 88 VAL A O 1
ATOM 691 N N . SER A 1 89 ? -6.528 -14.276 -6.218 1.00 46.88 89 SER A N 1
ATOM 692 C CA . SER A 1 89 ? -7.980 -14.184 -6.063 1.00 46.88 89 SER A CA 1
ATOM 693 C C . SER A 1 89 ? -8.362 -14.574 -4.643 1.00 46.88 89 SER A C 1
ATOM 695 O O . SER A 1 89 ? -8.306 -15.745 -4.275 1.00 46.88 89 SER A O 1
ATOM 697 N N . GLY A 1 90 ? -8.758 -13.588 -3.850 1.00 51.97 90 GLY A N 1
ATOM 698 C CA . GLY A 1 90 ? -9.358 -13.798 -2.541 1.00 51.97 90 GLY A CA 1
ATOM 699 C C . GLY A 1 90 ? -9.715 -12.460 -1.914 1.00 51.97 90 GLY A C 1
ATOM 700 O O . GLY A 1 90 ? -8.942 -11.512 -2.027 1.00 51.97 90 GLY A O 1
ATOM 701 N N . ALA A 1 91 ? -10.852 -12.399 -1.216 1.00 50.78 91 ALA A N 1
ATOM 702 C CA . ALA A 1 91 ? -11.311 -11.229 -0.455 1.00 50.78 91 ALA A CA 1
ATOM 703 C C . ALA A 1 91 ? -10.286 -10.718 0.586 1.00 50.78 91 ALA A C 1
ATOM 705 O O . ALA A 1 91 ? -10.440 -9.650 1.152 1.00 50.78 91 ALA A O 1
ATOM 706 N N . CYS A 1 92 ? -9.201 -11.462 0.800 1.00 57.88 92 CYS A N 1
ATOM 707 C CA . CYS A 1 92 ? -8.119 -11.146 1.718 1.00 57.88 92 CYS A CA 1
ATOM 708 C C . CYS A 1 92 ? -7.117 -10.100 1.169 1.00 57.88 92 CYS A C 1
ATOM 710 O O . CYS A 1 92 ? -6.319 -9.575 1.946 1.00 57.88 92 CYS A O 1
ATOM 712 N N . LEU A 1 93 ? -7.124 -9.790 -0.142 1.00 66.94 93 LEU A N 1
ATOM 713 C CA . LEU A 1 93 ? -6.055 -9.029 -0.814 1.00 66.94 93 LEU A CA 1
ATOM 714 C C . LEU A 1 93 ? -6.562 -7.918 -1.760 1.00 66.94 93 LEU A C 1
ATOM 716 O O . LEU A 1 93 ? -7.339 -8.184 -2.673 1.00 66.94 93 LEU A O 1
ATOM 720 N N . ALA A 1 94 ? -6.044 -6.691 -1.607 1.00 76.50 94 ALA A N 1
ATOM 721 C CA . ALA A 1 94 ? -6.189 -5.586 -2.565 1.00 76.50 94 ALA A CA 1
ATOM 722 C C . ALA A 1 94 ? -4.873 -5.325 -3.306 1.00 76.50 94 ALA A C 1
ATOM 724 O O . ALA A 1 94 ? -3.844 -5.093 -2.677 1.00 76.50 94 ALA A O 1
ATOM 725 N N . LEU A 1 95 ? -4.902 -5.281 -4.639 1.00 78.56 95 LEU A N 1
ATOM 726 C CA . LEU A 1 95 ? -3.772 -4.826 -5.454 1.00 78.56 95 LEU A CA 1
ATOM 727 C C . LEU A 1 95 ? -3.984 -3.358 -5.847 1.00 78.56 95 LEU A C 1
ATOM 729 O O . LEU A 1 95 ? -4.939 -3.031 -6.549 1.00 78.56 95 LEU A O 1
ATOM 733 N N . ALA A 1 96 ? -3.091 -2.473 -5.415 1.00 79.69 96 ALA A N 1
ATOM 734 C CA . ALA A 1 96 ? -3.173 -1.037 -5.656 1.00 79.69 96 ALA A CA 1
ATOM 735 C C . ALA A 1 96 ? -2.061 -0.584 -6.615 1.00 79.69 96 ALA A C 1
ATOM 737 O O . ALA A 1 96 ? -0.879 -0.540 -6.257 1.00 79.69 96 ALA A O 1
ATOM 738 N N . TRP A 1 97 ? -2.445 -0.239 -7.846 1.00 80.69 97 TRP A N 1
ATOM 739 C CA . TRP A 1 97 ? -1.546 0.341 -8.842 1.00 80.69 97 TRP A CA 1
ATOM 740 C C . TRP A 1 97 ? -1.541 1.858 -8.731 1.00 80.69 97 TRP A C 1
ATOM 742 O O . TRP A 1 97 ? -2.592 2.484 -8.830 1.00 80.69 97 TRP A O 1
ATOM 752 N N . ILE A 1 98 ? -0.354 2.449 -8.610 1.00 78.12 98 ILE A N 1
ATOM 753 C CA . ILE A 1 98 ? -0.212 3.904 -8.603 1.00 78.12 98 ILE A CA 1
ATOM 754 C C . ILE A 1 98 ? 0.104 4.423 -10.013 1.00 78.12 98 ILE A C 1
ATOM 756 O O . ILE A 1 98 ? 1.250 4.307 -10.475 1.00 78.12 98 ILE A O 1
ATOM 760 N N . SER A 1 99 ? -0.884 5.015 -10.697 1.00 76.56 99 SER A N 1
ATOM 761 C CA . SER A 1 99 ? -0.673 5.672 -11.996 1.00 76.56 99 SER A CA 1
ATOM 762 C C . SER A 1 99 ? 0.030 7.026 -11.846 1.00 76.56 99 SER A C 1
ATOM 764 O O . SER A 1 99 ? 0.083 7.606 -10.758 1.00 76.56 99 SER A O 1
ATOM 766 N N . LEU A 1 100 ? 0.669 7.488 -12.932 1.00 62.59 100 LEU A N 1
ATOM 767 C CA . LEU A 1 100 ? 0.985 8.916 -13.073 1.00 62.59 100 LEU A CA 1
ATOM 768 C C . LEU A 1 100 ? -0.322 9.686 -13.274 1.00 62.59 100 LEU A C 1
ATOM 770 O O . LEU A 1 100 ? -1.233 9.087 -13.891 1.00 62.59 100 LEU A O 1
#

Foldseek 3Di:
DDDQPQADEDELVCLLVCLVVVVVVLVVLVAQEEEFFEQQCPPSSVVSLVSNQVVCVVVVHPRHHRYYDHGGPVCQVPVDDVSRVDDPDDSHYHYYYHDD

Secondary structure (DSSP, 8-state):
--PPTTPEEEEGGGHHHHHHHHHHHHHHTT--EEEEE-SSSSSHHHHHHHHHHHHHHHTT-SS-EEEE-TTHHHHHHHS-HHHHSS---STTEEEEEEE-

InterPro domains:
  IPR036873 Rhodanese-like domain superfamily [G3DSA:3.40.250.10] (1-90)
  IPR036873 Rhodanese-like domain superfamily [SSF52821] (1-84)

Radius of gyration: 13.01 Å; chains: 1; bounding box: 27×33×35 Å